Protein AF-A0A7J9Q6P2-F1 (afdb_monomer_lite)

Structure (mmCIF, N/CA/C/O backbone):
data_AF-A0A7J9Q6P2-F1
#
_entry.id   AF-A0A7J9Q6P2-F1
#
loop_
_atom_site.gro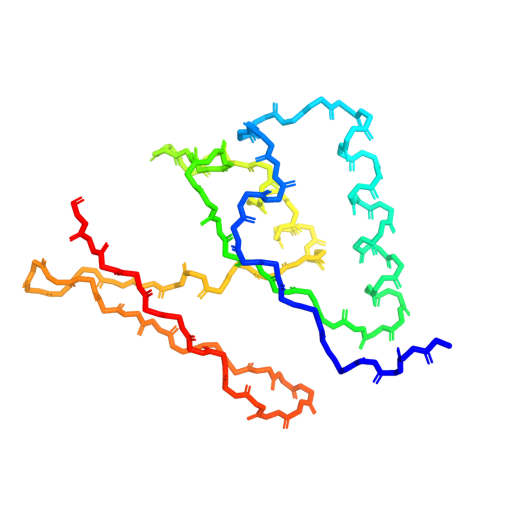up_PDB
_atom_site.id
_atom_site.type_symbol
_atom_site.label_atom_id
_atom_site.label_alt_id
_atom_site.label_comp_id
_atom_site.label_asym_id
_atom_site.label_entity_id
_atom_site.label_seq_id
_atom_site.pdbx_PDB_ins_code
_atom_site.Cartn_x
_atom_site.Cartn_y
_atom_site.Cartn_z
_atom_site.occupancy
_atom_site.B_iso_or_equiv
_atom_site.auth_seq_id
_atom_site.auth_comp_id
_atom_site.auth_asym_id
_atom_site.auth_atom_id
_atom_site.pdbx_PDB_model_num
ATOM 1 N N . GLU A 1 1 ? -18.644 11.096 8.854 1.00 55.78 1 GLU A N 1
ATOM 2 C CA . GLU A 1 1 ? -17.636 10.272 8.148 1.00 55.78 1 GLU A CA 1
ATOM 3 C C . GLU A 1 1 ? -18.326 9.119 7.435 1.00 55.78 1 GLU A C 1
ATOM 5 O O . GLU A 1 1 ? -19.411 8.735 7.859 1.00 55.78 1 GLU A O 1
ATOM 10 N N . LYS A 1 2 ? -17.749 8.602 6.342 1.00 69.56 2 LYS A N 1
ATOM 11 C CA . LYS A 1 2 ? -18.277 7.407 5.666 1.00 69.56 2 LYS A CA 1
ATOM 12 C C . LYS A 1 2 ? -17.738 6.162 6.371 1.00 69.56 2 LYS A C 1
ATOM 14 O O . LYS A 1 2 ? -16.531 6.057 6.554 1.00 69.56 2 LYS A O 1
ATOM 19 N N . GLN A 1 3 ? -18.615 5.231 6.738 1.00 80.00 3 GLN A N 1
ATOM 20 C CA . GLN A 1 3 ? -18.199 3.902 7.181 1.00 80.00 3 GLN A CA 1
ATOM 21 C C . GLN A 1 3 ? -17.831 3.086 5.943 1.00 80.00 3 GLN A C 1
ATOM 23 O O . GLN A 1 3 ? -18.712 2.672 5.195 1.00 80.00 3 GLN A O 1
ATOM 28 N N . VAL A 1 4 ? -16.532 2.954 5.681 1.00 86.31 4 VAL A N 1
ATOM 29 C CA . VAL A 1 4 ? -16.007 2.167 4.560 1.00 86.31 4 VAL A CA 1
ATOM 30 C C . VAL A 1 4 ? -15.551 0.801 5.055 1.00 86.31 4 VAL A C 1
ATOM 32 O O . VAL A 1 4 ? -14.980 0.689 6.140 1.00 86.31 4 VAL A O 1
ATOM 35 N N . ASP A 1 5 ? -15.789 -0.234 4.255 1.00 88.56 5 ASP A N 1
ATOM 36 C CA . ASP A 1 5 ? -15.390 -1.597 4.608 1.00 88.56 5 ASP A CA 1
ATOM 37 C C . ASP A 1 5 ? -13.891 -1.840 4.419 1.00 88.56 5 ASP A C 1
ATOM 39 O O . ASP A 1 5 ? -13.296 -2.582 5.200 1.00 88.56 5 ASP A O 1
ATOM 43 N N . PHE A 1 6 ? -13.292 -1.194 3.414 1.00 90.94 6 PHE A N 1
ATOM 44 C CA . PHE A 1 6 ? -11.870 -1.249 3.076 1.00 90.94 6 PHE A CA 1
ATOM 45 C C . PHE A 1 6 ? -11.435 0.009 2.304 1.00 90.94 6 PHE A C 1
ATOM 47 O O . PHE A 1 6 ? -12.264 0.808 1.860 1.00 90.94 6 PHE A O 1
ATOM 54 N N . VAL A 1 7 ? -10.124 0.156 2.106 1.00 92.06 7 VAL A N 1
ATOM 55 C CA . VAL A 1 7 ? -9.507 1.163 1.231 1.00 92.06 7 VAL A CA 1
ATOM 56 C C . VAL A 1 7 ? -8.694 0.465 0.141 1.00 92.06 7 VAL A C 1
ATOM 58 O O . VAL A 1 7 ? -7.961 -0.477 0.429 1.00 92.06 7 VAL A O 1
ATOM 61 N N . LEU A 1 8 ? -8.804 0.933 -1.105 1.00 91.50 8 LEU A N 1
ATOM 62 C CA . LEU A 1 8 ? -7.947 0.528 -2.223 1.00 91.50 8 LEU A CA 1
ATOM 63 C C . LEU A 1 8 ? -7.187 1.748 -2.751 1.00 91.50 8 LEU A C 1
ATOM 65 O O . LEU A 1 8 ? -7.799 2.735 -3.158 1.00 91.50 8 LEU A O 1
ATOM 69 N N . ILE A 1 9 ? -5.861 1.659 -2.760 1.00 92.81 9 ILE A N 1
ATOM 70 C CA . ILE A 1 9 ? -4.947 2.655 -3.318 1.00 92.81 9 ILE A CA 1
ATOM 71 C C . ILE A 1 9 ? -4.512 2.154 -4.698 1.00 92.81 9 ILE A C 1
ATOM 73 O O . ILE A 1 9 ? -3.835 1.133 -4.804 1.00 92.81 9 ILE A O 1
ATOM 77 N N . ALA A 1 10 ? -4.946 2.837 -5.755 1.00 89.25 10 ALA A N 1
ATOM 78 C CA . ALA A 1 10 ? -4.850 2.354 -7.131 1.00 89.25 10 ALA A CA 1
ATOM 79 C C . ALA A 1 10 ? -3.656 2.949 -7.901 1.00 89.25 10 ALA A C 1
ATOM 81 O O . ALA A 1 10 ? -3.844 3.569 -8.945 1.00 89.25 10 ALA A O 1
ATOM 82 N N . GLY A 1 11 ? -2.441 2.755 -7.387 1.00 87.88 11 GLY A N 1
ATOM 83 C CA . GLY A 1 11 ? -1.206 3.271 -7.984 1.00 87.88 11 GLY A CA 1
ATOM 84 C C . GLY A 1 11 ? -0.617 4.462 -7.233 1.00 87.88 11 GLY A C 1
ATOM 85 O O . GLY A 1 11 ? -1.332 5.166 -6.519 1.00 87.88 11 GLY A O 1
ATOM 86 N N . ASP A 1 12 ? 0.688 4.662 -7.423 1.00 88.81 12 ASP A N 1
ATOM 87 C CA . ASP A 1 12 ? 1.464 5.851 -7.050 1.00 88.81 12 ASP A CA 1
ATOM 88 C C . ASP A 1 12 ? 1.119 6.413 -5.655 1.00 88.81 12 ASP A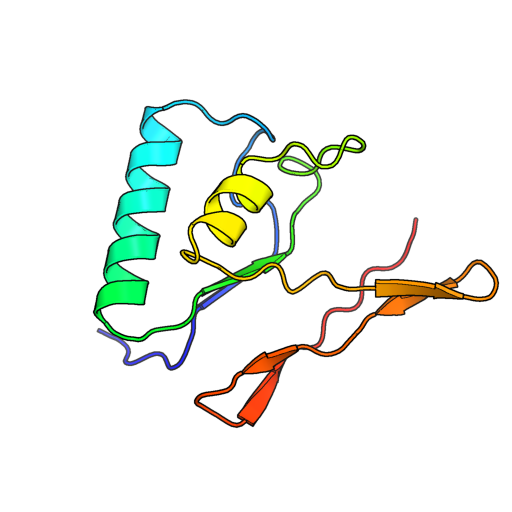 C 1
ATOM 90 O O . ASP A 1 12 ? 0.859 7.605 -5.473 1.00 88.81 12 ASP A O 1
ATOM 94 N N . LEU A 1 13 ? 1.144 5.547 -4.636 1.00 93.44 13 LEU A N 1
ATOM 95 C CA . LEU A 1 13 ? 1.069 5.955 -3.230 1.00 93.44 13 LEU A CA 1
ATOM 96 C C . LEU A 1 13 ? 2.218 6.909 -2.883 1.00 93.44 13 LEU A C 1
ATOM 98 O O . LEU A 1 13 ? 2.059 7.827 -2.073 1.00 93.44 13 LEU A O 1
ATOM 102 N N . PHE A 1 14 ? 3.377 6.687 -3.501 1.00 92.00 14 PHE A N 1
ATOM 103 C CA . PHE A 1 14 ? 4.527 7.568 -3.404 1.00 92.00 14 PHE A CA 1
ATOM 104 C C . PHE A 1 14 ? 4.983 8.041 -4.784 1.00 92.00 14 PHE A C 1
ATOM 106 O O . PHE A 1 14 ? 4.917 7.319 -5.771 1.00 92.00 14 PHE A O 1
ATOM 113 N N . ASN A 1 15 ? 5.545 9.250 -4.829 1.00 86.69 15 ASN A N 1
ATOM 114 C CA . ASN A 1 15 ? 6.157 9.799 -6.042 1.00 86.69 15 ASN A CA 1
ATOM 115 C C . ASN A 1 15 ? 7.481 9.099 -6.426 1.00 86.69 15 ASN A C 1
ATOM 117 O O . ASN A 1 15 ? 7.979 9.273 -7.537 1.00 86.69 15 ASN A O 1
ATOM 121 N N . THR A 1 16 ? 8.083 8.357 -5.492 1.00 84.19 16 THR A N 1
ATOM 122 C CA . THR A 1 16 ? 9.318 7.584 -5.676 1.00 84.19 16 THR A CA 1
ATOM 123 C C . THR A 1 16 ? 9.260 6.302 -4.841 1.00 84.19 16 THR A C 1
ATOM 125 O O . THR A 1 16 ? 8.696 6.297 -3.746 1.00 84.19 16 THR A O 1
ATOM 128 N N . ALA A 1 17 ? 9.927 5.233 -5.288 1.00 82.50 17 ALA A N 1
ATOM 129 C CA . ALA A 1 17 ? 10.027 3.970 -4.539 1.00 82.50 17 ALA A CA 1
ATOM 130 C C . ALA A 1 17 ? 10.659 4.117 -3.135 1.00 82.50 17 ALA A C 1
ATOM 132 O O . ALA A 1 17 ? 10.401 3.305 -2.243 1.00 82.50 17 ALA A O 1
ATOM 133 N N . LEU A 1 18 ? 11.475 5.161 -2.941 1.00 86.75 18 LEU A N 1
ATOM 134 C CA . LEU A 1 18 ? 12.066 5.572 -1.666 1.00 86.75 18 LEU A CA 1
ATOM 135 C C . LEU A 1 18 ? 11.574 6.987 -1.319 1.00 86.75 18 LEU A C 1
ATOM 137 O O . LEU A 1 18 ? 12.219 7.969 -1.703 1.00 86.75 18 LEU A O 1
ATOM 141 N N . PRO A 1 19 ? 10.412 7.115 -0.658 1.00 90.12 19 PRO A N 1
ATOM 142 C CA . PRO A 1 19 ? 9.850 8.409 -0.303 1.00 90.12 19 PRO A CA 1
ATOM 143 C C . PRO A 1 19 ? 10.644 9.079 0.822 1.00 90.12 19 PRO A C 1
ATOM 145 O O . PRO A 1 19 ? 11.289 8.422 1.642 1.00 90.12 19 PRO A O 1
ATOM 148 N N . GLY A 1 20 ? 10.548 10.406 0.898 1.00 93.75 20 GLY A N 1
ATOM 149 C CA . GLY A 1 20 ? 11.070 11.165 2.034 1.00 93.75 20 GLY A CA 1
ATOM 150 C C . GLY A 1 20 ? 10.354 10.818 3.346 1.00 93.75 20 GLY A C 1
ATOM 151 O O . GLY A 1 20 ? 9.190 10.407 3.353 1.00 93.75 20 GLY A O 1
ATOM 152 N N . ILE A 1 21 ? 11.043 11.028 4.470 1.00 94.94 21 ILE A N 1
ATOM 153 C CA . ILE A 1 21 ? 10.563 10.649 5.810 1.00 94.94 21 ILE A CA 1
ATOM 154 C C . ILE A 1 21 ? 9.235 11.324 6.179 1.00 94.94 21 ILE A C 1
ATOM 156 O O . ILE A 1 21 ? 8.386 10.683 6.794 1.00 94.94 21 ILE A O 1
ATOM 160 N N . ASP A 1 22 ? 9.014 12.577 5.778 1.00 94.88 22 ASP A N 1
ATOM 161 C CA . ASP A 1 22 ? 7.776 13.296 6.106 1.00 94.88 22 ASP A CA 1
ATOM 162 C C . ASP A 1 22 ? 6.549 12.681 5.422 1.00 94.88 22 ASP A C 1
ATOM 164 O O . ASP A 1 22 ? 5.527 12.442 6.069 1.00 94.88 22 ASP A O 1
ATOM 168 N N . ALA A 1 23 ? 6.667 12.347 4.132 1.00 92.94 23 ALA A N 1
ATOM 169 C CA . ALA A 1 23 ? 5.613 11.658 3.391 1.00 92.94 23 ALA A CA 1
ATOM 170 C C . ALA A 1 23 ? 5.353 10.265 3.981 1.00 92.94 23 ALA A C 1
ATOM 172 O O . ALA A 1 23 ? 4.203 9.888 4.213 1.00 92.94 23 ALA A O 1
ATOM 173 N N . LEU A 1 24 ? 6.424 9.531 4.303 1.00 95.44 24 LEU A N 1
ATOM 174 C CA . LEU A 1 24 ? 6.321 8.223 4.942 1.00 95.44 24 LEU A CA 1
ATOM 175 C C . LEU A 1 24 ? 5.592 8.303 6.288 1.00 95.44 24 LEU A C 1
ATOM 177 O O . LEU A 1 24 ? 4.716 7.485 6.560 1.00 95.44 24 LEU A O 1
ATOM 181 N N . LYS A 1 25 ? 5.912 9.302 7.116 1.00 96.94 25 LYS A N 1
ATOM 182 C CA . LYS A 1 25 ? 5.281 9.503 8.423 1.00 96.94 25 LYS A CA 1
ATOM 183 C C . LYS A 1 25 ? 3.773 9.696 8.287 1.00 96.94 25 LYS A C 1
ATOM 185 O O . LYS A 1 25 ? 3.018 9.048 9.004 1.00 96.94 25 LYS A O 1
ATOM 190 N N . ILE A 1 26 ? 3.338 10.536 7.347 1.00 97.00 26 ILE A N 1
ATOM 191 C CA . ILE A 1 26 ? 1.912 10.778 7.088 1.00 97.00 26 ILE A CA 1
ATOM 192 C C . ILE A 1 26 ? 1.217 9.480 6.663 1.00 97.00 26 ILE A C 1
ATOM 194 O O . ILE A 1 26 ? 0.196 9.112 7.248 1.00 97.00 26 ILE A O 1
ATOM 198 N N . VAL A 1 27 ? 1.786 8.765 5.687 1.00 96.75 27 VAL A N 1
ATOM 199 C CA . VAL A 1 27 ? 1.207 7.519 5.164 1.00 96.75 27 VAL A CA 1
ATOM 200 C C . VAL A 1 27 ? 1.114 6.452 6.253 1.00 96.75 27 VAL A C 1
ATOM 202 O O . VAL A 1 27 ? 0.047 5.874 6.448 1.00 96.75 27 VAL A O 1
ATOM 205 N N . VAL A 1 28 ? 2.182 6.231 7.023 1.00 97.62 28 VAL A N 1
ATOM 206 C CA . VAL A 1 28 ? 2.195 5.247 8.117 1.00 97.62 28 VAL A CA 1
ATOM 207 C C . VAL A 1 28 ? 1.161 5.591 9.184 1.00 97.62 28 VAL A C 1
ATOM 209 O O . VAL A 1 28 ? 0.446 4.698 9.636 1.00 97.62 28 VAL A O 1
ATOM 212 N N . THR A 1 29 ? 1.034 6.865 9.568 1.00 98.12 29 THR A N 1
ATOM 213 C CA . THR A 1 29 ? 0.014 7.290 10.535 1.00 98.12 29 THR A CA 1
ATOM 214 C C . THR A 1 29 ? -1.393 6.978 10.027 1.00 98.12 29 THR A C 1
ATOM 216 O O . THR A 1 29 ? -2.179 6.390 10.766 1.00 98.12 29 THR A O 1
ATOM 219 N N . LYS A 1 30 ? -1.703 7.282 8.761 1.00 97.50 30 LYS A N 1
ATOM 220 C CA . LYS A 1 30 ? -3.032 7.015 8.187 1.00 97.50 30 LYS A CA 1
ATOM 221 C C . LYS A 1 30 ? -3.331 5.534 7.992 1.00 97.50 30 LYS A C 1
ATOM 223 O O . LYS A 1 30 ? -4.423 5.092 8.336 1.00 97.50 30 LYS A O 1
ATOM 228 N N . LEU A 1 31 ? -2.363 4.746 7.532 1.00 97.50 31 LEU A N 1
ATOM 229 C CA . LEU A 1 31 ? -2.527 3.294 7.445 1.00 97.50 31 LEU A CA 1
ATOM 230 C C . LEU A 1 31 ? -2.714 2.664 8.829 1.00 97.50 31 LEU A C 1
ATOM 232 O O . LEU A 1 31 ? -3.519 1.748 8.990 1.00 97.50 31 LEU A O 1
ATOM 236 N N . LYS A 1 32 ? -2.013 3.177 9.846 1.00 97.56 32 LYS A N 1
ATOM 237 C CA . LYS A 1 32 ? -2.198 2.733 11.227 1.00 97.56 32 LYS A CA 1
ATOM 238 C C . LYS A 1 32 ? -3.587 3.082 11.761 1.00 97.56 32 LYS A C 1
ATOM 240 O O . LYS A 1 32 ? -4.214 2.210 12.348 1.00 97.56 32 LYS A O 1
ATOM 245 N N . GLU A 1 33 ? -4.090 4.294 11.522 1.00 96.50 33 GLU A N 1
ATOM 246 C CA . GLU A 1 33 ? -5.465 4.669 11.886 1.00 96.50 33 GLU A CA 1
ATOM 247 C C . GLU A 1 33 ? -6.490 3.707 11.258 1.00 96.50 33 GLU A C 1
ATOM 249 O O . GLU A 1 33 ? -7.373 3.211 11.957 1.00 96.50 33 GLU A O 1
ATOM 254 N N . LEU A 1 34 ? -6.354 3.382 9.967 1.00 95.12 34 LEU A N 1
ATOM 255 C CA . LEU A 1 34 ? -7.232 2.420 9.285 1.00 95.12 34 LEU A CA 1
ATOM 256 C C . LEU A 1 34 ? -7.144 1.022 9.912 1.00 95.12 34 LEU A C 1
ATOM 258 O O . LEU A 1 34 ? -8.169 0.411 10.223 1.00 95.12 34 LEU A O 1
ATOM 262 N N . LYS A 1 35 ? -5.920 0.541 10.158 1.00 94.69 35 LYS A N 1
ATOM 263 C CA . LYS A 1 35 ? -5.664 -0.763 10.779 1.00 94.69 35 LYS A CA 1
ATOM 264 C C . LYS A 1 35 ? -6.258 -0.860 12.182 1.00 94.69 35 LYS A C 1
ATOM 266 O O . LYS A 1 35 ? -6.924 -1.846 12.483 1.00 94.69 35 LYS A O 1
ATOM 271 N N . ASP A 1 36 ? -6.057 0.160 13.012 1.00 95.88 36 ASP A N 1
ATOM 272 C CA . ASP A 1 36 ? -6.570 0.213 14.385 1.00 95.88 36 ASP A CA 1
ATOM 273 C C . ASP A 1 36 ? -8.116 0.239 14.407 1.00 95.88 36 ASP A C 1
ATOM 275 O O . ASP A 1 36 ? -8.734 -0.266 15.342 1.00 95.88 36 ASP A O 1
ATOM 279 N N . ASN A 1 37 ? -8.751 0.740 13.339 1.00 93.50 37 ASN A N 1
ATOM 280 C CA . ASN A 1 37 ? -10.203 0.701 13.127 1.00 93.50 37 ASN A CA 1
ATOM 281 C C . ASN A 1 37 ? -10.701 -0.561 12.390 1.00 93.50 37 ASN A C 1
ATOM 283 O O . ASN A 1 37 ? -11.878 -0.646 12.040 1.00 93.50 37 ASN A O 1
ATOM 287 N N . ASN A 1 38 ? -9.846 -1.564 12.164 1.00 91.75 38 ASN A N 1
ATOM 288 C CA . ASN A 1 38 ? -10.173 -2.793 11.426 1.00 91.75 38 ASN A CA 1
ATOM 289 C C . ASN A 1 38 ? -10.715 -2.535 10.005 1.00 91.75 38 ASN A C 1
ATOM 291 O O . ASN A 1 38 ? -11.648 -3.210 9.544 1.00 91.75 38 ASN A O 1
ATOM 295 N N . ILE A 1 39 ? -10.131 -1.547 9.323 1.00 92.50 39 ILE A N 1
ATOM 296 C CA . ILE A 1 39 ? -10.373 -1.233 7.913 1.00 92.50 39 ILE A CA 1
ATOM 297 C C . ILE A 1 39 ? -9.153 -1.721 7.115 1.00 92.50 39 ILE A C 1
ATOM 299 O O . ILE A 1 39 ? -8.073 -1.132 7.227 1.00 92.50 39 ILE A O 1
ATOM 303 N N . PRO A 1 40 ? -9.278 -2.806 6.329 1.00 92.19 40 PRO A N 1
ATOM 304 C CA . PRO A 1 40 ? -8.196 -3.299 5.488 1.00 92.19 40 PRO A CA 1
ATOM 305 C C . PRO A 1 40 ? -7.777 -2.255 4.449 1.00 92.19 40 PRO A C 1
ATOM 307 O O . PRO A 1 40 ? -8.621 -1.588 3.849 1.00 92.19 40 PRO A O 1
ATOM 310 N N . SER A 1 41 ? -6.469 -2.149 4.219 1.00 94.44 41 SER A N 1
ATOM 311 C CA . SER A 1 41 ? -5.894 -1.306 3.169 1.00 94.44 41 SER A CA 1
ATOM 312 C C . SER A 1 41 ? -5.243 -2.179 2.102 1.00 94.44 41 SER A C 1
ATOM 314 O O . SER A 1 41 ? -4.396 -3.017 2.412 1.00 94.44 41 SER A O 1
ATOM 316 N N . TYR A 1 42 ? -5.618 -1.964 0.849 1.00 93.12 42 TYR A N 1
ATOM 317 C CA . TYR A 1 42 ? -5.071 -2.631 -0.326 1.00 93.12 42 TYR A CA 1
ATOM 318 C C . TYR A 1 42 ? -4.328 -1.627 -1.196 1.00 93.12 42 TYR A C 1
ATOM 320 O O . TYR A 1 42 ? -4.736 -0.469 -1.288 1.00 93.12 42 TYR A O 1
ATOM 328 N N . VAL A 1 43 ? -3.261 -2.067 -1.857 1.00 91.69 43 VAL A N 1
ATOM 329 C CA . VAL A 1 43 ? -2.481 -1.219 -2.761 1.00 91.69 43 VAL A CA 1
ATOM 330 C C . VAL A 1 43 ? -2.150 -1.939 -4.058 1.00 91.69 43 VAL A C 1
ATOM 332 O O . VAL A 1 43 ? -1.890 -3.143 -4.080 1.00 91.69 43 VAL A O 1
ATOM 335 N N . ILE A 1 44 ? -2.152 -1.165 -5.131 1.00 88.12 44 ILE A N 1
ATOM 336 C CA . ILE A 1 44 ? -1.577 -1.495 -6.427 1.00 88.12 44 ILE A CA 1
ATOM 337 C C . ILE A 1 44 ? -0.362 -0.579 -6.571 1.00 88.12 44 ILE A C 1
ATOM 339 O O . ILE A 1 44 ? -0.555 0.636 -6.510 1.00 88.12 44 ILE A O 1
ATOM 343 N N . PRO A 1 45 ? 0.864 -1.099 -6.714 1.00 86.00 45 PRO A N 1
ATOM 344 C CA . PRO A 1 45 ? 2.010 -0.267 -7.056 1.00 86.00 45 PRO A CA 1
ATOM 345 C C . PRO A 1 45 ? 1.778 0.422 -8.406 1.00 86.00 45 PRO A C 1
ATOM 347 O O . PRO A 1 45 ? 1.283 -0.198 -9.350 1.00 86.00 45 PRO A O 1
ATOM 350 N N . GLY A 1 46 ? 2.110 1.704 -8.492 1.00 85.19 46 GLY A N 1
ATOM 351 C CA . GLY A 1 46 ? 2.161 2.445 -9.746 1.00 85.19 46 GLY A CA 1
ATOM 352 C C . GLY A 1 46 ? 3.582 2.509 -10.303 1.00 85.19 46 GLY A C 1
ATOM 353 O O . GLY A 1 46 ? 4.513 1.891 -9.789 1.00 85.19 46 GLY A O 1
ATOM 354 N N . SER A 1 47 ? 3.772 3.238 -11.400 1.00 84.12 47 SER A N 1
ATOM 355 C CA . SER A 1 47 ? 5.085 3.333 -12.048 1.00 84.12 47 SER A CA 1
ATOM 356 C C . SER A 1 47 ? 6.121 4.078 -11.205 1.00 84.12 47 SER A C 1
ATOM 358 O O . SER A 1 47 ? 7.317 3.851 -11.378 1.00 84.12 47 SER A O 1
ATOM 360 N N . HIS A 1 48 ? 5.685 4.971 -10.311 1.00 81.62 48 HIS A N 1
ATOM 361 C CA . HIS A 1 48 ? 6.578 5.834 -9.538 1.00 81.62 48 HIS A CA 1
ATOM 362 C C . HIS A 1 48 ? 7.112 5.181 -8.260 1.00 81.62 48 HIS A C 1
ATOM 364 O O . HIS A 1 48 ? 8.241 5.454 -7.839 1.00 81.62 48 HIS A O 1
ATOM 370 N N . ASP A 1 49 ? 6.321 4.308 -7.644 1.00 76.38 49 ASP A N 1
ATOM 371 C CA . ASP A 1 49 ? 6.670 3.584 -6.422 1.00 76.38 49 ASP A CA 1
ATOM 372 C C . ASP A 1 49 ? 7.060 2.118 -6.667 1.00 76.38 49 ASP A C 1
ATOM 374 O O . ASP A 1 49 ? 7.362 1.391 -5.718 1.00 76.38 49 ASP A O 1
ATOM 378 N N . PHE A 1 50 ? 7.172 1.720 -7.937 1.00 77.94 50 PHE A N 1
ATOM 379 C CA . PHE A 1 50 ? 7.715 0.440 -8.378 1.00 77.94 50 PHE A CA 1
ATOM 380 C C . PHE A 1 50 ? 9.253 0.430 -8.446 1.00 77.94 50 PHE A C 1
ATOM 382 O O . PHE A 1 50 ? 9.911 1.412 -8.792 1.00 77.94 50 PHE A O 1
ATOM 389 N N . SER A 1 51 ? 9.846 -0.731 -8.159 1.00 72.81 51 SER A N 1
ATOM 390 C CA . SER A 1 51 ? 11.271 -0.999 -8.361 1.00 72.81 51 SER A CA 1
ATOM 391 C C . SER A 1 51 ? 11.458 -2.401 -8.945 1.00 72.81 51 SER A C 1
ATOM 393 O O . SER A 1 51 ? 11.003 -3.362 -8.321 1.00 72.81 51 SER A O 1
ATOM 395 N N . PRO A 1 52 ? 12.207 -2.571 -10.056 1.00 63.88 52 PRO A N 1
ATOM 396 C CA . PRO A 1 52 ? 12.508 -3.891 -10.626 1.00 63.88 52 PRO A CA 1
ATOM 397 C C . PRO A 1 52 ? 13.233 -4.831 -9.654 1.00 63.88 52 PRO A C 1
ATOM 399 O O . PRO A 1 52 ? 13.203 -6.045 -9.813 1.00 63.88 52 PRO A O 1
ATOM 402 N N . SER A 1 53 ? 13.900 -4.268 -8.642 1.00 70.38 53 SER A N 1
ATOM 403 C CA . SER A 1 53 ? 14.602 -5.034 -7.608 1.00 70.38 53 SER A CA 1
ATOM 404 C C . SER A 1 53 ? 13.692 -5.576 -6.498 1.00 70.38 53 SER A C 1
ATOM 406 O O . SER A 1 53 ? 14.191 -6.284 -5.625 1.00 70.38 53 SER A O 1
ATOM 408 N N . GLY A 1 54 ? 12.398 -5.221 -6.490 1.00 66.12 54 GLY A N 1
ATOM 409 C CA . GLY A 1 54 ? 11.461 -5.592 -5.420 1.00 66.12 54 GLY A CA 1
ATOM 410 C C . GLY A 1 54 ? 11.793 -4.954 -4.067 1.00 66.12 54 GLY A C 1
ATOM 411 O O . GLY A 1 54 ? 11.493 -5.515 -3.022 1.00 66.12 54 GLY A O 1
ATOM 412 N N . LYS A 1 55 ? 12.516 -3.826 -4.079 1.00 71.25 55 LYS A N 1
ATOM 413 C CA . LYS A 1 55 ? 12.869 -3.047 -2.885 1.00 71.25 55 LYS A CA 1
ATOM 414 C C . LYS A 1 55 ? 12.105 -1.732 -2.899 1.00 71.25 55 LYS A C 1
ATOM 416 O O . LYS A 1 55 ? 12.667 -0.694 -3.250 1.00 71.25 55 LYS A O 1
ATOM 421 N N . THR A 1 56 ? 10.825 -1.781 -2.561 1.00 85.62 56 THR A N 1
ATOM 422 C CA . THR A 1 56 ? 9.966 -0.596 -2.482 1.00 85.62 56 THR A CA 1
ATOM 423 C C . THR A 1 56 ? 9.556 -0.320 -1.040 1.00 85.62 56 THR A C 1
ATOM 425 O O . THR A 1 56 ? 9.558 -1.207 -0.184 1.00 85.62 56 THR A O 1
ATOM 428 N N . MET A 1 57 ? 9.164 0.921 -0.749 1.00 92.38 57 MET A N 1
ATOM 429 C CA . MET A 1 57 ? 8.513 1.219 0.527 1.00 92.38 57 MET A CA 1
ATOM 430 C C . MET A 1 57 ? 7.177 0.472 0.677 1.00 92.38 57 MET A C 1
ATOM 432 O O . MET A 1 57 ? 6.790 0.149 1.797 1.00 92.38 57 MET A O 1
ATOM 436 N N . ILE A 1 58 ? 6.500 0.139 -0.429 1.00 91.56 58 ILE A N 1
ATOM 437 C CA . ILE A 1 58 ? 5.289 -0.692 -0.403 1.00 91.56 58 ILE A CA 1
ATOM 438 C C . ILE A 1 58 ? 5.592 -2.058 0.221 1.00 91.56 58 ILE A C 1
ATOM 440 O O . ILE A 1 58 ? 4.865 -2.468 1.123 1.00 91.56 58 ILE A O 1
ATOM 444 N N . ASP A 1 59 ? 6.695 -2.709 -0.165 1.00 89.81 59 ASP A N 1
ATOM 445 C CA . ASP A 1 59 ? 7.094 -4.009 0.396 1.00 89.81 5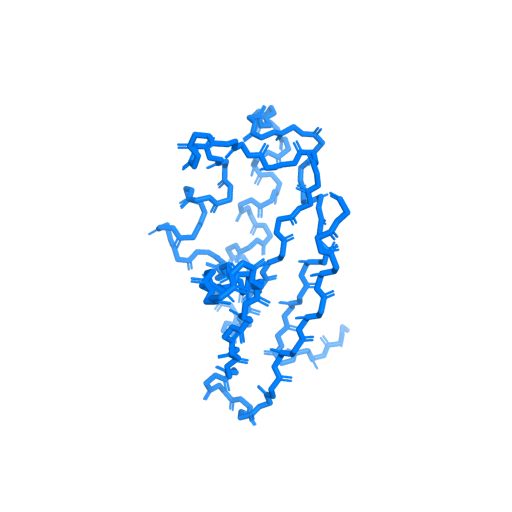9 ASP A CA 1
ATOM 446 C C . ASP A 1 59 ? 7.320 -3.919 1.911 1.00 89.81 59 ASP A C 1
ATOM 448 O O . ASP A 1 59 ? 6.921 -4.805 2.668 1.00 89.81 59 ASP A O 1
ATOM 452 N N . VAL A 1 60 ? 7.927 -2.828 2.389 1.00 93.56 60 VAL A N 1
ATOM 453 C CA . VAL A 1 60 ? 8.139 -2.592 3.827 1.00 93.56 60 VAL A CA 1
ATOM 454 C C . VAL A 1 60 ? 6.803 -2.438 4.561 1.00 93.56 60 VAL A C 1
ATOM 456 O O . VAL A 1 60 ? 6.607 -3.039 5.619 1.00 93.56 60 VAL A O 1
ATOM 459 N N . LEU A 1 61 ? 5.872 -1.659 4.004 1.00 95.19 61 LEU A N 1
ATOM 460 C CA . LEU A 1 61 ? 4.546 -1.438 4.589 1.00 95.19 61 LEU A CA 1
ATOM 461 C C . LEU A 1 61 ? 3.687 -2.711 4.581 1.00 95.19 61 LEU A C 1
ATOM 463 O O . LEU A 1 61 ? 2.952 -2.956 5.543 1.00 95.19 61 LEU A O 1
ATOM 467 N N . GLU A 1 62 ? 3.802 -3.535 3.538 1.00 93.62 62 GLU A N 1
ATOM 468 C CA . GLU A 1 62 ? 3.147 -4.842 3.460 1.00 93.62 62 GLU A CA 1
ATOM 469 C C . GLU A 1 62 ? 3.706 -5.813 4.502 1.00 93.62 62 GLU A C 1
ATOM 471 O O . GLU A 1 62 ? 2.937 -6.411 5.255 1.00 93.62 62 GLU A O 1
ATOM 476 N N . ASN A 1 63 ? 5.033 -5.906 4.639 1.00 93.69 63 ASN A N 1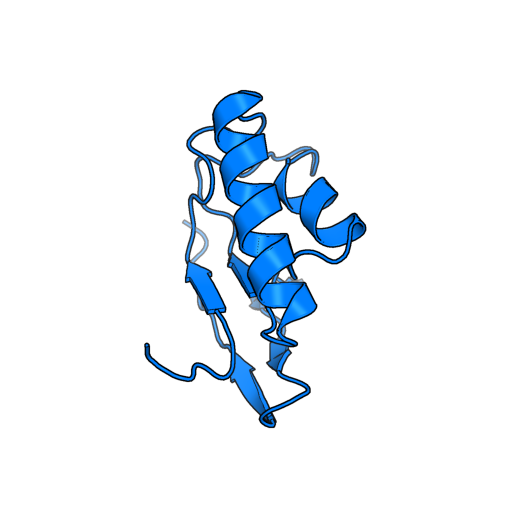
ATOM 477 C CA . ASN A 1 63 ? 5.668 -6.740 5.666 1.00 93.69 63 ASN A CA 1
ATOM 478 C C . ASN A 1 63 ? 5.332 -6.278 7.097 1.00 93.69 63 ASN A C 1
ATOM 480 O O . ASN A 1 63 ? 5.212 -7.100 8.004 1.00 93.69 63 ASN A O 1
ATOM 484 N N . ALA A 1 64 ? 5.115 -4.976 7.310 1.00 95.69 64 ALA A N 1
ATOM 485 C CA . ALA A 1 64 ? 4.602 -4.433 8.573 1.00 95.69 64 ALA A CA 1
ATOM 486 C C . ALA A 1 64 ? 3.097 -4.719 8.798 1.00 95.69 64 ALA A C 1
ATOM 488 O O . ALA A 1 64 ? 2.536 -4.421 9.862 1.00 95.69 64 ALA A O 1
ATOM 489 N N . GLY A 1 65 ? 2.416 -5.275 7.793 1.00 95.19 65 GLY A N 1
ATOM 490 C CA . GLY A 1 65 ? 0.990 -5.576 7.798 1.00 95.19 65 GLY A CA 1
ATOM 491 C C . GLY A 1 65 ? 0.117 -4.326 7.864 1.00 95.19 65 GLY A C 1
ATOM 492 O O . GLY A 1 65 ? -0.931 -4.365 8.510 1.00 95.19 65 GLY A O 1
ATOM 493 N N . LEU A 1 66 ? 0.576 -3.198 7.316 1.00 96.69 66 LEU A N 1
ATOM 494 C CA . LEU A 1 66 ? -0.187 -1.945 7.256 1.00 96.69 66 LEU A CA 1
ATOM 495 C C . LEU A 1 66 ? -1.072 -1.863 6.007 1.00 96.69 66 LEU A C 1
ATOM 497 O O . LEU A 1 66 ? -2.097 -1.189 6.025 1.00 96.69 66 LEU A O 1
ATOM 501 N N . LEU A 1 67 ? -0.686 -2.564 4.946 1.00 94.94 67 LEU A N 1
ATOM 502 C CA . LEU A 1 67 ? -1.446 -2.719 3.713 1.00 94.94 67 LEU A CA 1
ATOM 503 C C . LEU A 1 67 ? -1.159 -4.093 3.096 1.00 94.94 67 LEU A C 1
ATOM 505 O O . LEU A 1 67 ? -0.275 -4.808 3.561 1.00 94.94 67 LEU A O 1
ATOM 509 N N . VAL A 1 68 ? -1.911 -4.462 2.064 1.00 91.75 68 VAL A N 1
ATOM 510 C CA . VAL A 1 68 ? -1.689 -5.679 1.274 1.00 91.75 68 VAL A CA 1
ATOM 511 C C . VAL A 1 68 ? -1.525 -5.288 -0.186 1.00 91.75 68 VAL A C 1
ATOM 513 O O . VAL A 1 68 ? -2.393 -4.609 -0.742 1.00 91.75 68 VAL A O 1
ATOM 516 N N . ASN A 1 69 ? -0.439 -5.729 -0.815 1.00 89.50 69 ASN A N 1
ATOM 517 C CA . ASN A 1 69 ? -0.255 -5.576 -2.247 1.00 89.50 69 ASN A CA 1
ATOM 518 C C . ASN A 1 69 ? -1.155 -6.585 -2.969 1.00 89.50 69 ASN A C 1
ATOM 520 O O . ASN A 1 69 ? -1.028 -7.801 -2.798 1.00 89.50 69 ASN A O 1
ATOM 524 N N . VAL A 1 70 ? -2.104 -6.077 -3.754 1.00 87.50 70 VAL A N 1
ATOM 525 C CA . VAL A 1 70 ? -3.069 -6.905 -4.497 1.00 87.50 70 VAL A CA 1
ATOM 526 C C . VAL A 1 70 ? -2.673 -7.120 -5.952 1.00 87.50 70 VAL A C 1
ATOM 528 O O . VAL A 1 70 ? -3.335 -7.883 -6.651 1.00 87.50 70 VAL A O 1
ATOM 531 N N . MET A 1 71 ? -1.573 -6.511 -6.403 1.00 80.62 71 MET A N 1
ATOM 532 C CA . MET A 1 71 ? -0.952 -6.830 -7.683 1.00 80.62 71 MET A CA 1
ATOM 533 C C . MET A 1 71 ? -0.201 -8.159 -7.558 1.00 80.62 71 MET A C 1
ATOM 535 O O . MET A 1 71 ? 1.016 -8.213 -7.391 1.00 80.62 71 MET A O 1
ATOM 539 N N . LYS A 1 72 ? -0.951 -9.257 -7.617 1.00 76.81 72 LYS A N 1
ATOM 540 C CA . LYS A 1 72 ? -0.409 -10.615 -7.622 1.00 76.81 72 LYS A CA 1
ATOM 541 C C . LYS A 1 72 ? -0.624 -11.209 -8.995 1.00 76.81 72 LYS A C 1
ATOM 543 O O . LYS A 1 72 ? -1.717 -11.124 -9.545 1.00 76.81 72 LYS A O 1
ATOM 548 N N . GLY A 1 73 ? 0.413 -11.808 -9.558 1.00 72.94 73 GLY A N 1
ATOM 549 C CA . GLY A 1 73 ? 0.305 -12.461 -10.847 1.00 72.94 73 GLY A CA 1
ATOM 550 C C . GLY A 1 73 ? 1.506 -13.327 -11.166 1.00 72.94 73 GLY A C 1
ATOM 551 O O . GLY A 1 73 ? 2.561 -13.225 -10.541 1.00 72.94 73 GLY A O 1
ATOM 552 N N . LYS A 1 74 ? 1.321 -14.203 -12.144 1.00 73.56 74 LYS A N 1
ATOM 553 C CA . LYS A 1 74 ? 2.334 -15.122 -12.656 1.00 73.56 74 LYS A CA 1
ATOM 554 C C . LYS A 1 74 ? 2.425 -14.970 -14.160 1.00 73.56 74 LYS A C 1
ATOM 556 O O . LYS A 1 74 ? 1.408 -14.805 -14.828 1.00 73.56 74 LYS A O 1
ATOM 561 N N . ILE A 1 75 ? 3.633 -15.061 -14.697 1.00 74.25 75 ILE A N 1
ATOM 562 C CA . ILE A 1 75 ? 3.813 -15.188 -16.141 1.00 74.25 75 ILE A CA 1
ATOM 563 C C . ILE A 1 75 ? 3.572 -16.655 -16.502 1.00 74.25 75 ILE A C 1
ATOM 565 O O . ILE A 1 75 ? 4.267 -17.538 -16.002 1.00 74.25 75 ILE A O 1
ATOM 569 N N . ILE A 1 76 ? 2.566 -16.906 -17.335 1.00 79.06 76 ILE A N 1
ATOM 570 C CA . ILE A 1 76 ? 2.222 -18.221 -17.888 1.00 79.06 76 ILE A CA 1
ATOM 571 C C . ILE A 1 76 ? 2.083 -18.020 -19.395 1.00 79.06 76 ILE A C 1
ATOM 573 O O . ILE A 1 76 ? 1.330 -17.145 -19.816 1.00 79.06 76 ILE A O 1
ATOM 577 N N . ASP A 1 77 ? 2.826 -18.782 -20.197 1.00 83.62 77 ASP A N 1
ATOM 578 C CA . ASP A 1 77 ? 2.826 -18.679 -21.666 1.00 83.62 77 ASP A CA 1
ATOM 579 C C . ASP A 1 77 ? 3.042 -17.242 -22.176 1.00 83.62 77 ASP A C 1
ATOM 581 O O . ASP A 1 77 ? 2.269 -16.730 -22.985 1.00 83.62 77 ASP A O 1
ATOM 585 N N . GLU A 1 78 ? 4.057 -16.558 -21.630 1.00 79.19 78 GLU A N 1
ATOM 586 C CA . GLU A 1 78 ? 4.393 -15.150 -21.931 1.00 79.19 78 GLU A CA 1
ATOM 587 C C . GLU A 1 78 ? 3.281 -14.136 -21.591 1.00 79.19 78 GLU A C 1
ATOM 589 O O . GLU A 1 78 ? 3.390 -12.950 -21.898 1.00 79.19 78 GLU A O 1
ATOM 594 N N . LYS A 1 79 ? 2.222 -14.570 -20.897 1.00 69.44 79 LYS A N 1
ATOM 595 C CA . LYS A 1 79 ? 1.104 -13.725 -20.472 1.00 69.44 79 LYS A CA 1
ATOM 596 C C . LYS A 1 79 ? 1.088 -13.561 -18.961 1.00 69.44 79 LYS A C 1
ATOM 598 O O . LYS A 1 79 ? 1.179 -14.532 -18.207 1.00 69.44 79 LYS A O 1
ATOM 603 N N . LEU A 1 80 ? 0.900 -12.326 -18.508 1.00 71.00 80 LEU A N 1
ATOM 604 C CA . LEU A 1 80 ? 0.643 -12.039 -17.101 1.00 71.00 80 LEU A CA 1
ATOM 605 C C . LEU A 1 80 ? -0.767 -12.507 -16.726 1.00 71.00 80 LEU A C 1
ATOM 607 O O . LEU A 1 80 ? -1.764 -11.961 -17.191 1.00 71.00 80 LEU A O 1
ATOM 611 N N . ASN A 1 81 ? -0.835 -13.522 -15.873 1.00 71.94 81 ASN A N 1
ATOM 612 C CA . ASN A 1 81 ? -2.059 -14.027 -15.268 1.00 71.94 81 ASN A CA 1
ATOM 613 C C . ASN A 1 81 ? -2.167 -13.461 -13.857 1.00 71.94 81 ASN A C 1
ATOM 615 O O . ASN A 1 81 ? -1.322 -13.752 -13.012 1.00 71.94 81 ASN A O 1
ATOM 619 N N . LEU A 1 82 ? -3.188 -12.646 -13.608 1.00 72.25 82 LEU A N 1
ATOM 620 C CA . LEU A 1 82 ? -3.392 -11.986 -12.322 1.00 72.25 82 LEU A CA 1
ATOM 621 C C . LEU A 1 82 ? -4.184 -12.893 -11.372 1.00 72.25 82 LEU A C 1
ATOM 623 O O . LEU A 1 82 ? -5.135 -13.561 -11.775 1.00 72.25 82 LEU A O 1
ATOM 627 N N . GLU A 1 83 ? -3.769 -12.929 -10.110 1.00 76.12 83 GLU A N 1
ATOM 628 C CA . GLU A 1 83 ? -4.445 -13.656 -9.040 1.00 76.12 83 GLU A CA 1
ATOM 629 C C . GLU A 1 83 ? -5.479 -12.749 -8.367 1.00 76.12 83 GLU A C 1
ATOM 631 O O . GLU A 1 83 ? -5.228 -11.572 -8.101 1.00 76.12 83 GLU A O 1
ATOM 636 N N . PHE A 1 84 ? -6.650 -13.303 -8.054 1.00 72.56 84 PHE A N 1
ATOM 637 C CA . PHE A 1 84 ? -7.703 -12.555 -7.374 1.00 72.56 84 PHE A CA 1
ATOM 638 C C . PHE A 1 84 ? -7.382 -12.389 -5.891 1.00 72.56 84 PHE A C 1
ATOM 640 O O . PHE A 1 84 ? -7.056 -13.359 -5.204 1.00 72.56 84 PHE A O 1
ATOM 647 N N . THR A 1 85 ? -7.555 -11.170 -5.375 1.00 77.00 85 THR A N 1
ATOM 648 C CA . THR A 1 85 ? -7.572 -10.944 -3.927 1.00 77.00 85 THR A CA 1
ATOM 649 C C . THR A 1 85 ? -9.013 -10.817 -3.450 1.00 77.00 85 THR A C 1
ATOM 651 O O . THR A 1 85 ? -9.776 -9.991 -3.950 1.00 77.00 85 THR A O 1
ATOM 654 N N . ILE A 1 86 ? -9.374 -11.646 -2.472 1.00 75.06 86 ILE A N 1
ATOM 655 C CA . ILE A 1 86 ? -10.680 -11.625 -1.810 1.00 75.06 86 ILE A CA 1
ATOM 656 C C . ILE A 1 86 ? -10.512 -10.922 -0.467 1.00 75.06 86 ILE A C 1
ATOM 658 O O . ILE A 1 86 ? -9.669 -11.331 0.341 1.00 75.06 86 ILE A O 1
ATOM 662 N N . ASP A 1 87 ? -11.306 -9.881 -0.217 1.00 76.50 87 ASP A N 1
ATOM 663 C CA . ASP A 1 87 ? -11.363 -9.285 1.113 1.00 76.50 87 ASP A CA 1
ATOM 664 C C . ASP A 1 87 ? -12.013 -10.265 2.097 1.00 76.50 87 ASP A C 1
ATOM 666 O O . ASP A 1 87 ? -13.131 -10.743 1.899 1.00 76.50 87 ASP A O 1
ATOM 670 N N . LYS A 1 88 ? -11.304 -10.560 3.189 1.00 71.62 88 LYS A N 1
ATOM 671 C CA . LYS A 1 88 ? -11.737 -11.556 4.178 1.00 71.62 88 LYS A CA 1
ATOM 672 C C . LYS A 1 88 ? -12.950 -11.096 4.984 1.00 71.62 88 LYS A C 1
ATOM 674 O O . LYS A 1 88 ? -13.636 -11.943 5.549 1.00 71.62 88 LYS A O 1
ATOM 679 N N . LYS A 1 89 ? -13.180 -9.783 5.088 1.00 69.88 89 LYS A N 1
ATOM 680 C CA . LYS A 1 89 ? -14.242 -9.206 5.920 1.00 69.88 89 LYS A CA 1
ATOM 681 C C . LYS A 1 89 ? -15.584 -9.182 5.192 1.00 69.88 89 LYS A C 1
ATOM 683 O O . LYS A 1 89 ? -16.603 -9.506 5.791 1.00 69.88 89 LYS A O 1
ATOM 688 N N . THR A 1 90 ? -15.579 -8.815 3.916 1.00 67.44 90 THR A N 1
ATOM 689 C CA . THR A 1 90 ? -16.795 -8.626 3.111 1.00 67.44 90 THR A CA 1
ATOM 690 C C . THR A 1 90 ? -17.062 -9.755 2.124 1.00 67.44 90 THR A C 1
ATOM 692 O O . THR A 1 90 ? -18.186 -9.891 1.653 1.00 67.44 90 THR A O 1
ATOM 695 N N . GLY A 1 91 ? -16.051 -10.562 1.787 1.00 61.69 91 GLY A N 1
ATOM 696 C CA . GLY A 1 91 ? -16.140 -11.532 0.695 1.00 61.69 91 GLY A CA 1
ATOM 697 C C . GLY A 1 91 ? -16.115 -10.893 -0.699 1.00 61.69 91 GLY A C 1
ATOM 698 O O . GLY A 1 91 ? -16.282 -11.605 -1.689 1.00 61.69 91 GLY A O 1
ATOM 699 N N . ASN A 1 92 ? -15.900 -9.575 -0.801 1.00 61.72 92 ASN A N 1
ATOM 700 C CA . ASN A 1 92 ? -15.836 -8.872 -2.078 1.00 61.72 92 ASN A CA 1
ATOM 701 C C . ASN A 1 92 ? -14.525 -9.169 -2.822 1.00 61.72 92 ASN A C 1
ATOM 703 O O . ASN A 1 92 ? -13.450 -9.287 -2.225 1.00 61.72 92 ASN A O 1
ATOM 707 N N . LEU A 1 93 ? -14.637 -9.279 -4.149 1.00 55.03 93 LEU A N 1
ATOM 708 C CA . LEU A 1 93 ? -13.538 -9.582 -5.061 1.00 55.03 93 LEU A CA 1
ATOM 709 C C . LEU A 1 93 ? -12.896 -8.283 -5.567 1.00 55.03 93 LEU A C 1
AT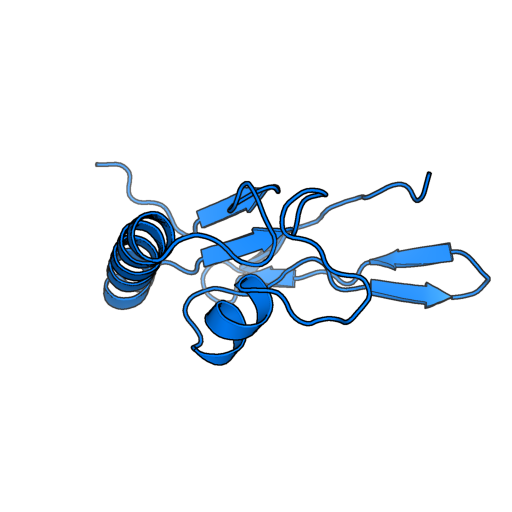OM 711 O O . LEU A 1 93 ? -13.566 -7.467 -6.200 1.00 55.03 93 LEU A O 1
ATOM 715 N N . SER A 1 94 ? -11.594 -8.120 -5.358 1.00 54.94 94 SER A N 1
ATOM 716 C CA . SER A 1 94 ? -10.815 -7.041 -5.966 1.00 54.94 94 SER A CA 1
ATOM 717 C C . SER A 1 94 ? -10.128 -7.590 -7.219 1.00 54.94 94 SER A C 1
ATOM 719 O O . SER A 1 94 ? -9.215 -8.411 -7.115 1.00 54.94 94 SER A O 1
ATOM 721 N N . MET A 1 95 ? -10.585 -7.176 -8.406 1.00 50.44 95 MET A N 1
ATOM 722 C CA . MET A 1 95 ? -9.978 -7.509 -9.702 1.00 50.44 95 MET A CA 1
ATOM 723 C C . MET A 1 95 ? -9.267 -6.279 -10.258 1.00 50.44 95 MET A C 1
ATOM 725 O O . MET A 1 95 ? -9.856 -5.203 -10.320 1.00 50.44 95 MET A O 1
ATOM 729 N N . ILE A 1 96 ? -8.028 -6.440 -10.711 1.00 52.62 96 ILE A N 1
ATOM 730 C CA . ILE A 1 96 ? -7.303 -5.403 -11.450 1.00 52.62 96 ILE A CA 1
ATOM 731 C C . ILE A 1 96 ? -6.773 -6.055 -12.722 1.00 52.62 96 ILE A C 1
ATOM 733 O O . ILE A 1 96 ? -6.212 -7.140 -12.650 1.00 52.62 96 ILE A O 1
ATOM 737 N N . LEU A 1 97 ? -6.988 -5.416 -13.875 1.00 41.44 97 LEU A N 1
ATOM 738 C CA . LEU A 1 97 ? -6.340 -5.739 -15.146 1.00 41.44 97 LEU A CA 1
ATOM 739 C C . LEU A 1 97 ? -5.202 -4.736 -15.338 1.00 41.44 97 LEU A C 1
ATOM 741 O O . LEU A 1 97 ? -5.453 -3.533 -15.330 1.00 41.44 97 LEU A O 1
ATOM 745 N N . GLN A 1 98 ? -3.982 -5.211 -15.566 1.00 44.00 98 GLN A N 1
ATOM 746 C CA . GLN A 1 98 ? -2.907 -4.371 -16.084 1.00 44.00 98 GLN A CA 1
ATOM 747 C C . GLN A 1 98 ? -2.417 -5.004 -17.385 1.00 44.00 98 GLN 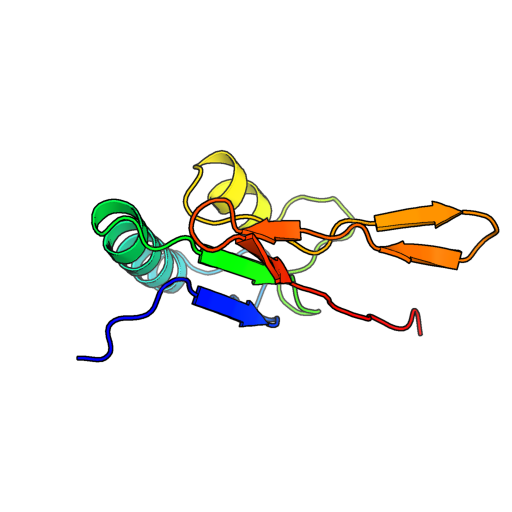A C 1
ATOM 749 O O . GLN A 1 98 ? -1.948 -6.141 -17.394 1.00 44.00 98 GLN A O 1
ATOM 754 N N . SER A 1 99 ? -2.598 -4.302 -18.503 1.00 41.75 99 SER A N 1
ATOM 755 C CA . SER A 1 99 ? -2.003 -4.700 -19.775 1.00 41.75 99 SER A CA 1
ATOM 756 C C . SER A 1 99 ? -0.497 -4.480 -19.689 1.00 41.75 99 SER A C 1
ATOM 758 O O . SER A 1 99 ? -0.070 -3.355 -19.431 1.00 41.75 99 SER A O 1
ATOM 760 N N . LEU A 1 100 ? 0.293 -5.531 -19.916 1.00 37.94 100 LEU A N 1
ATOM 761 C CA . LEU A 1 100 ? 1.713 -5.378 -20.225 1.00 37.94 100 LEU A CA 1
ATOM 762 C C . LEU A 1 100 ? 1.805 -4.577 -21.536 1.00 37.94 100 LEU A C 1
ATOM 764 O O . LEU A 1 100 ? 1.358 -5.068 -22.574 1.00 37.94 100 LEU A O 1
ATOM 768 N N . GLN A 1 101 ? 2.289 -3.336 -21.463 1.00 36.00 101 GLN A N 1
ATOM 769 C CA . GLN A 1 101 ? 2.783 -2.586 -22.621 1.00 36.00 101 GLN A CA 1
ATOM 770 C C . GLN A 1 101 ? 4.298 -2.721 -22.689 1.00 36.00 101 GLN A C 1
ATOM 772 O O . GLN A 1 101 ? 4.927 -2.690 -21.607 1.00 36.00 101 GLN A O 1
#

pLDDT: mean 81.69, std 15.13, range [36.0, 98.12]

Foldseek 3Di:
DDDDQAEEAEECLDQAQDHDPVSVVVLLVVLVVCVVVVHAYEYEYHPHNDDPVPRGVVNVCVVVVSHYYQQAFDQDPNDTDHDWDADPRPRDIDDDDDDDD

Radius of gyration: 14.23 Å; chains: 1; bounding box: 33×32×37 Å

Sequence (101 aa):
EKQVDFVLIAGDLFNTALPGIDALKIVVTKLKELKDNNIPSYVIPGSHDFSPSGKTMIDVLENAGLLVNVMKGKIIDEKLNLEFTIDKKTGNLSMILQSLQ

Secondary structure (DSSP, 8-state):
----S-EEEES-SSSSSS--HHHHHHHHHHHHHHHHTT--EEEE--TTT--TTS--HHHHHHHTTS-EE---EEEETTEEEEPPEEPTTT--EE-------